Protein AF-G0QT60-F1 (afdb_monomer_lite)

Structure (mmCIF, N/CA/C/O backbone):
data_AF-G0QT60-F1
#
_entry.id   AF-G0QT60-F1
#
loop_
_atom_site.group_PDB
_atom_site.id
_atom_site.type_symbol
_atom_site.label_atom_id
_atom_site.label_alt_id
_atom_site.label_comp_id
_atom_site.label_asym_id
_atom_site.label_entity_id
_atom_site.label_seq_id
_atom_site.pdbx_PDB_ins_code
_atom_site.Cartn_x
_atom_site.Cartn_y
_atom_site.Cartn_z
_atom_site.occupancy
_atom_site.B_iso_or_equiv
_atom_site.auth_seq_id
_atom_site.auth_comp_id
_atom_site.auth_asym_id
_atom_site.auth_atom_id
_atom_site.pdbx_PDB_model_num
ATOM 1 N N . MET A 1 1 ? 8.037 16.407 -19.336 1.00 45.47 1 MET A N 1
ATOM 2 C CA . MET A 1 1 ? 6.597 16.489 -19.007 1.00 45.47 1 MET A CA 1
ATOM 3 C C . MET A 1 1 ? 6.502 17.221 -17.679 1.00 45.47 1 MET A C 1
ATOM 5 O O . MET A 1 1 ? 7.194 16.816 -16.759 1.00 45.47 1 MET A O 1
ATOM 9 N N . SER A 1 2 ? 5.823 18.368 -17.617 1.00 46.59 2 SER A N 1
ATOM 10 C CA . SER A 1 2 ? 5.835 19.247 -16.438 1.00 46.59 2 SER A CA 1
ATOM 11 C C . SER A 1 2 ? 5.099 18.597 -15.256 1.00 46.59 2 SER A C 1
ATOM 13 O O . SER A 1 2 ? 3.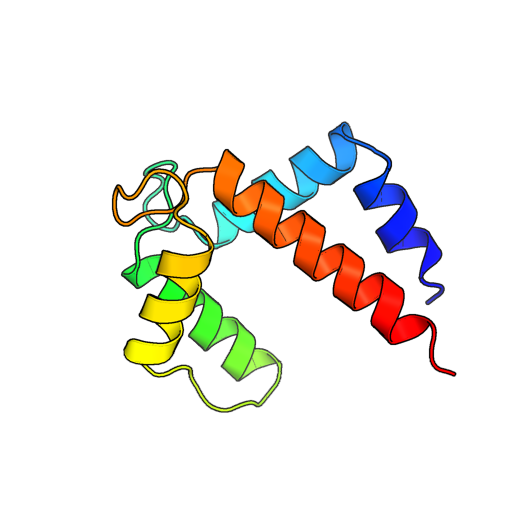985 18.104 -15.420 1.00 46.59 2 SER A O 1
ATOM 15 N N . GLY A 1 3 ? 5.683 18.646 -14.052 1.00 54.66 3 GLY A N 1
ATOM 16 C CA . GLY A 1 3 ? 5.121 18.100 -12.799 1.00 54.66 3 GLY A CA 1
ATOM 17 C C . GLY A 1 3 ? 3.769 18.691 -12.349 1.00 54.66 3 GLY A C 1
ATOM 18 O O . GLY A 1 3 ? 3.267 18.375 -11.275 1.00 54.66 3 GLY A O 1
ATOM 19 N N . GLN A 1 4 ? 3.140 19.531 -13.176 1.00 59.06 4 GLN A N 1
ATOM 20 C CA . GLN A 1 4 ? 1.787 20.057 -12.980 1.00 59.06 4 GLN A CA 1
ATOM 21 C C . GLN A 1 4 ? 0.716 18.956 -13.060 1.00 59.06 4 GLN A C 1
ATOM 23 O O . GLN A 1 4 ? -0.325 19.079 -12.422 1.00 59.06 4 GLN A O 1
ATOM 28 N N . GLY A 1 5 ? 0.968 17.866 -13.797 1.00 72.31 5 GLY A N 1
ATOM 29 C CA . GLY A 1 5 ? 0.026 16.746 -13.909 1.00 72.31 5 GLY A CA 1
ATOM 30 C C . GLY A 1 5 ? -0.224 16.032 -12.577 1.00 72.31 5 GLY A C 1
ATOM 31 O O . GLY A 1 5 ? -1.377 15.828 -12.209 1.00 72.31 5 GLY A O 1
ATOM 32 N N . ILE A 1 6 ? 0.842 15.723 -11.830 1.00 74.88 6 ILE A N 1
ATOM 33 C CA . ILE A 1 6 ? 0.760 14.994 -10.554 1.00 74.88 6 ILE A CA 1
ATOM 34 C C . ILE A 1 6 ? 0.103 15.858 -9.470 1.00 74.88 6 ILE A C 1
ATOM 36 O O . ILE A 1 6 ? -0.831 15.409 -8.811 1.00 74.88 6 ILE A O 1
ATOM 40 N N . LYS A 1 7 ? 0.486 17.139 -9.352 1.00 76.31 7 LYS A N 1
ATOM 41 C CA . LYS A 1 7 ? -0.159 18.073 -8.407 1.00 76.31 7 LYS A CA 1
ATOM 42 C C . LYS A 1 7 ? -1.657 18.251 -8.673 1.00 76.31 7 LYS A C 1
ATOM 44 O O . LYS A 1 7 ? -2.434 18.390 -7.736 1.00 76.31 7 LYS A O 1
ATOM 49 N N . ASN A 1 8 ? -2.079 18.223 -9.937 1.00 81.38 8 ASN A N 1
ATOM 50 C CA . ASN A 1 8 ? -3.498 18.292 -10.295 1.00 81.38 8 ASN A CA 1
ATOM 51 C C . ASN A 1 8 ? -4.275 17.016 -9.941 1.00 81.38 8 ASN A C 1
ATOM 53 O O . ASN A 1 8 ? -5.494 17.085 -9.814 1.00 81.38 8 ASN A O 1
ATOM 57 N N . ILE A 1 9 ? -3.601 15.869 -9.832 1.00 81.62 9 ILE A N 1
ATOM 58 C CA . ILE A 1 9 ? -4.208 14.611 -9.381 1.00 81.62 9 ILE A CA 1
ATOM 59 C C . ILE A 1 9 ? -4.354 14.637 -7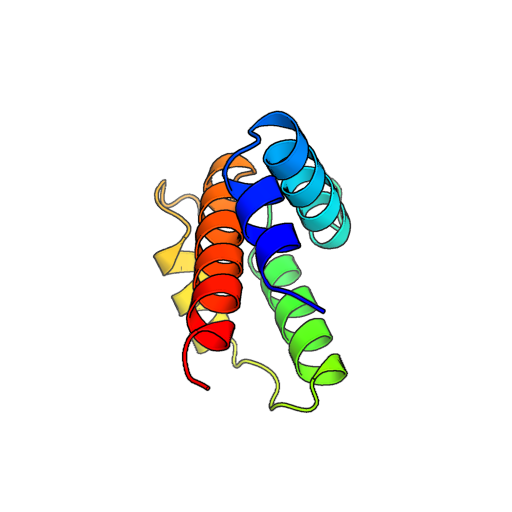.859 1.00 81.62 9 ILE A C 1
ATOM 61 O O . ILE A 1 9 ? -5.455 14.409 -7.378 1.00 81.62 9 ILE A O 1
ATOM 65 N N . ILE A 1 10 ? -3.294 14.996 -7.125 1.00 81.00 10 ILE A N 1
ATOM 66 C CA . ILE A 1 10 ? -3.303 15.060 -5.651 1.00 81.00 10 ILE A CA 1
ATOM 67 C C . ILE A 1 10 ? -4.365 16.052 -5.142 1.00 81.00 10 ILE A C 1
ATOM 69 O O . ILE A 1 10 ? -5.129 15.744 -4.234 1.00 81.00 10 ILE A O 1
ATOM 73 N N . ASN A 1 11 ? -4.489 17.226 -5.772 1.00 83.44 11 ASN A N 1
ATOM 74 C CA . ASN A 1 11 ? -5.471 18.240 -5.363 1.00 83.44 11 ASN A CA 1
ATOM 75 C C . ASN A 1 11 ? -6.927 17.909 -5.755 1.00 83.44 11 ASN A C 1
ATOM 77 O O . ASN A 1 11 ? -7.854 18.594 -5.317 1.00 83.44 11 ASN A O 1
ATOM 81 N N . ASP A 1 12 ? -7.152 16.894 -6.591 1.00 88.25 12 ASP A N 1
ATOM 82 C CA . ASP A 1 12 ? -8.475 16.484 -7.060 1.00 88.25 12 ASP A CA 1
ATOM 83 C C . ASP A 1 12 ? -8.843 15.132 -6.442 1.00 88.25 12 ASP A C 1
ATOM 85 O O . ASP A 1 12 ? -8.469 14.072 -6.945 1.00 88.25 12 ASP A O 1
ATOM 89 N N . LYS A 1 13 ? -9.645 15.173 -5.371 1.00 83.56 13 LYS A N 1
ATOM 90 C CA . LYS A 1 13 ? -10.087 13.976 -4.638 1.00 83.56 13 LYS A CA 1
ATOM 91 C C . LYS A 1 13 ? -10.697 12.899 -5.538 1.00 83.56 13 LYS A C 1
ATOM 93 O O . LYS A 1 13 ? -10.548 11.718 -5.244 1.00 83.56 13 LYS A O 1
ATOM 98 N N . GLN A 1 14 ? -11.392 13.267 -6.621 1.00 86.31 14 GLN A N 1
ATOM 99 C CA . GLN A 1 14 ? -11.985 12.273 -7.521 1.00 86.31 14 GLN A CA 1
ATOM 100 C C . GLN A 1 14 ? -10.935 11.609 -8.410 1.00 86.31 14 GLN A C 1
ATOM 102 O O . GLN A 1 14 ? -11.018 10.405 -8.656 1.00 86.31 14 GLN A O 1
ATOM 107 N N . LYS A 1 15 ? -9.956 12.372 -8.907 1.00 85.62 15 LYS A N 1
ATOM 108 C CA . LYS A 1 15 ? -8.854 11.805 -9.697 1.00 85.62 15 LYS A CA 1
ATOM 109 C C . LYS A 1 15 ? -7.939 10.955 -8.841 1.00 85.62 15 LYS A C 1
ATOM 111 O O . LYS A 1 15 ? -7.598 9.859 -9.265 1.00 85.62 15 LYS A O 1
ATOM 116 N N . LEU A 1 16 ? -7.598 11.440 -7.655 1.00 84.50 16 LEU A N 1
ATOM 117 C CA . LEU A 1 16 ? -6.800 10.713 -6.683 1.00 84.50 16 LEU A CA 1
ATOM 118 C C . LEU A 1 16 ? -7.454 9.381 -6.332 1.00 84.50 16 LEU A C 1
ATOM 120 O O . LEU A 1 16 ? -6.851 8.341 -6.557 1.00 84.50 16 LEU A O 1
ATOM 124 N N . LYS A 1 17 ? -8.739 9.404 -5.952 1.00 85.19 17 LYS A N 1
ATOM 125 C CA . LYS A 1 17 ? -9.510 8.185 -5.695 1.00 85.19 17 LYS A CA 1
ATOM 126 C C . LYS A 1 17 ? -9.478 7.216 -6.879 1.00 85.19 17 LYS A C 1
ATOM 128 O O . LYS A 1 17 ? -9.234 6.036 -6.680 1.00 85.19 17 LYS A O 1
ATOM 133 N N . LYS A 1 18 ? -9.668 7.692 -8.116 1.00 86.25 18 LYS A N 1
ATOM 134 C CA . LYS A 1 18 ? -9.592 6.830 -9.311 1.00 86.25 18 LYS A CA 1
ATOM 135 C C . LYS A 1 18 ? -8.206 6.227 -9.531 1.00 86.25 18 LYS A C 1
ATOM 137 O O . LYS A 1 18 ? -8.114 5.072 -9.939 1.00 86.25 18 LYS A O 1
ATOM 142 N N . VAL A 1 19 ? -7.146 7.006 -9.318 1.00 84.69 19 VAL A N 1
ATOM 143 C CA . VAL A 1 19 ? -5.762 6.530 -9.446 1.00 84.69 19 VAL A CA 1
ATOM 144 C C . VAL A 1 19 ? -5.487 5.469 -8.390 1.00 84.69 19 VAL A C 1
ATOM 146 O O . VAL A 1 19 ? -5.038 4.385 -8.747 1.00 84.69 19 VAL A O 1
ATOM 149 N N . THR A 1 20 ? -5.848 5.734 -7.136 1.00 84.12 20 THR A N 1
ATOM 150 C CA . THR A 1 20 ? -5.709 4.782 -6.036 1.00 84.12 20 THR A CA 1
ATOM 151 C C . THR A 1 20 ? -6.527 3.519 -6.278 1.00 84.12 20 THR A C 1
ATOM 153 O O . THR A 1 20 ? -5.974 2.439 -6.173 1.00 84.12 20 THR A O 1
ATOM 156 N N . GLU A 1 21 ? -7.795 3.613 -6.691 1.00 86.25 21 GLU A N 1
ATOM 157 C CA . GLU A 1 21 ? -8.627 2.443 -7.028 1.00 86.25 21 GLU A CA 1
ATOM 158 C C . GLU A 1 21 ? -8.029 1.606 -8.161 1.00 86.25 21 GLU A C 1
ATOM 160 O O . GLU A 1 21 ? -8.100 0.380 -8.138 1.00 86.25 21 GLU A O 1
ATOM 165 N N . THR A 1 22 ? -7.474 2.266 -9.180 1.00 86.06 22 THR A N 1
ATOM 166 C CA . THR A 1 22 ? -6.873 1.577 -10.328 1.00 86.06 22 THR A CA 1
ATOM 167 C C . THR A 1 22 ? -5.582 0.880 -9.924 1.00 86.06 22 THR A C 1
ATOM 169 O O . THR A 1 22 ? -5.369 -0.264 -10.313 1.00 86.06 22 THR A O 1
ATOM 172 N N . ALA A 1 23 ? -4.743 1.554 -9.136 1.00 83.75 23 ALA A N 1
ATOM 173 C CA . ALA A 1 23 ? -3.525 0.976 -8.593 1.00 83.75 23 ALA A CA 1
ATOM 174 C C . ALA A 1 23 ? -3.861 -0.187 -7.653 1.00 83.75 23 ALA A C 1
ATOM 176 O O . ALA A 1 23 ? -3.364 -1.281 -7.871 1.00 83.75 23 ALA A O 1
ATOM 177 N N . PHE A 1 24 ? -4.779 0.007 -6.704 1.00 85.31 24 PHE A N 1
ATOM 178 C CA . PHE A 1 24 ? -5.205 -1.009 -5.743 1.00 85.31 24 PHE A CA 1
ATOM 179 C C . PHE A 1 24 ? -5.688 -2.273 -6.451 1.00 85.31 24 PHE A C 1
ATOM 181 O O . PHE A 1 24 ? -5.175 -3.343 -6.181 1.00 85.31 24 PHE A O 1
ATOM 188 N N . LYS A 1 25 ? -6.571 -2.154 -7.451 1.00 85.00 25 LYS A N 1
ATOM 189 C CA . LYS A 1 25 ? -7.044 -3.304 -8.247 1.00 85.00 25 LYS A CA 1
ATOM 190 C C . LYS A 1 25 ? -5.966 -3.997 -9.078 1.00 85.00 25 LYS A C 1
ATOM 192 O O . LYS A 1 25 ? -6.190 -5.106 -9.546 1.00 85.00 25 LYS A O 1
ATOM 197 N N . ALA A 1 26 ? -4.855 -3.322 -9.359 1.00 81.75 26 ALA A N 1
ATOM 198 C CA . ALA A 1 26 ? -3.723 -3.939 -10.037 1.00 81.75 26 ALA A CA 1
ATOM 199 C C . ALA A 1 26 ? -2.824 -4.719 -9.063 1.00 81.75 26 ALA A C 1
ATOM 201 O O . ALA A 1 26 ? -2.059 -5.568 -9.517 1.00 81.75 26 ALA A O 1
ATOM 202 N N . VAL A 1 27 ? -2.907 -4.420 -7.760 1.00 80.88 27 VAL A N 1
ATOM 203 C CA . VAL A 1 27 ? -2.140 -5.071 -6.686 1.00 80.88 27 VAL A CA 1
ATOM 204 C C . VAL A 1 27 ? -2.961 -6.159 -5.978 1.00 80.88 27 VAL A C 1
ATOM 206 O O . VAL A 1 27 ? -2.411 -7.216 -5.707 1.00 80.88 27 VAL A O 1
ATOM 209 N N . ASP A 1 28 ? -4.250 -5.917 -5.724 1.00 84.69 28 ASP A N 1
ATOM 210 C CA . ASP A 1 28 ? -5.229 -6.850 -5.139 1.00 84.69 28 ASP A CA 1
ATOM 211 C C . ASP A 1 28 ? -5.585 -7.917 -6.184 1.00 84.69 28 ASP A C 1
ATOM 213 O O . ASP A 1 28 ? -6.470 -7.734 -7.029 1.00 84.69 28 ASP A O 1
ATOM 217 N N . ILE A 1 29 ? -4.801 -8.994 -6.201 1.00 79.81 29 ILE A N 1
ATOM 218 C CA . ILE A 1 29 ? -4.875 -10.051 -7.216 1.00 79.81 29 ILE A CA 1
ATOM 219 C C . ILE A 1 29 ? -6.048 -10.977 -6.907 1.00 79.81 29 ILE A C 1
ATOM 221 O O . ILE A 1 29 ? -6.681 -11.499 -7.834 1.00 79.81 29 ILE A O 1
ATOM 225 N N . ASP A 1 30 ? -6.322 -11.209 -5.624 1.00 83.69 30 ASP A N 1
ATOM 226 C CA . ASP A 1 30 ? -7.377 -12.118 -5.187 1.00 83.69 30 ASP A CA 1
ATOM 227 C C . ASP A 1 30 ? -8.758 -11.448 -5.058 1.00 83.69 30 ASP A C 1
ATOM 229 O O . ASP A 1 30 ? -9.780 -12.143 -5.030 1.00 83.69 30 ASP A O 1
ATOM 233 N N . GLY A 1 31 ? -8.808 -10.113 -5.095 1.00 83.88 31 GLY A N 1
ATOM 234 C CA . GLY A 1 31 ? -10.034 -9.327 -5.018 1.00 83.88 31 GLY A CA 1
ATOM 235 C C . GLY A 1 31 ? -10.620 -9.278 -3.609 1.00 83.88 31 GLY A C 1
ATOM 236 O O . GLY A 1 31 ? -11.836 -9.096 -3.466 1.00 83.88 31 GLY A O 1
ATOM 237 N N . SER A 1 32 ? -9.798 -9.483 -2.577 1.00 85.38 32 SER A N 1
ATOM 238 C CA . SER A 1 32 ? -10.209 -9.467 -1.172 1.00 85.38 32 SER A CA 1
ATOM 239 C C . SER A 1 32 ? -10.629 -8.076 -0.694 1.00 85.38 32 SER A C 1
ATOM 241 O O . SER A 1 32 ? -11.341 -7.961 0.310 1.00 85.38 32 SER A O 1
ATOM 243 N N . GLY A 1 33 ? -10.230 -7.018 -1.412 1.00 86.25 33 GLY A N 1
ATOM 244 C CA . GLY A 1 33 ? -10.403 -5.634 -0.975 1.00 86.25 33 GLY A CA 1
ATOM 245 C C . GLY A 1 33 ? -9.377 -5.199 0.073 1.00 86.25 33 GLY A C 1
ATOM 246 O O . GLY A 1 33 ? -9.523 -4.119 0.647 1.00 86.25 33 GLY A O 1
ATOM 247 N N . TYR A 1 34 ? -8.355 -6.020 0.309 1.00 88.81 34 TYR A N 1
ATOM 248 C CA . TYR A 1 34 ? -7.193 -5.734 1.140 1.00 88.81 34 TYR A CA 1
ATOM 249 C C . TYR A 1 34 ? -5.931 -6.089 0.357 1.00 88.81 34 TYR A C 1
ATOM 251 O O . TYR A 1 34 ? -5.994 -6.867 -0.584 1.00 88.81 34 TYR A O 1
ATOM 259 N N . LEU A 1 35 ? -4.791 -5.525 0.745 1.00 87.62 35 LEU A N 1
ATOM 260 C CA . LEU A 1 35 ? -3.498 -5.984 0.248 1.00 87.62 35 LEU A CA 1
ATOM 261 C C . LEU A 1 35 ? -2.806 -6.771 1.336 1.00 87.62 35 LEU A C 1
ATOM 263 O O . LEU A 1 35 ? -2.362 -6.213 2.345 1.00 87.62 35 LEU A O 1
ATOM 267 N N . GLU A 1 36 ? -2.714 -8.073 1.125 1.00 88.69 36 GLU A N 1
ATOM 268 C CA . GLU A 1 36 ? -1.945 -8.934 2.002 1.00 88.69 36 GLU A CA 1
ATOM 269 C C . GLU A 1 36 ? -0.446 -8.791 1.718 1.00 88.69 36 GLU A C 1
ATOM 271 O O . GLU A 1 36 ? -0.012 -8.413 0.625 1.00 88.69 36 GLU A O 1
ATOM 276 N N . LYS A 1 37 ? 0.383 -9.171 2.695 1.00 87.19 37 LYS A N 1
ATOM 277 C CA . LYS A 1 37 ? 1.848 -9.153 2.570 1.00 87.19 37 LYS A CA 1
ATOM 278 C C . LYS A 1 37 ? 2.355 -9.787 1.268 1.00 87.19 37 LYS A C 1
ATOM 280 O O . LYS A 1 37 ? 3.276 -9.266 0.646 1.00 87.19 37 LYS A O 1
ATOM 285 N N . ASN A 1 38 ? 1.764 -10.909 0.859 1.00 87.94 38 ASN A N 1
ATOM 286 C CA . ASN A 1 38 ? 2.186 -11.632 -0.341 1.00 87.94 38 ASN A CA 1
ATOM 287 C C . ASN A 1 38 ? 1.903 -10.830 -1.620 1.00 87.94 38 ASN A C 1
ATOM 289 O O . ASN A 1 38 ? 2.691 -10.873 -2.562 1.00 87.94 38 ASN A O 1
ATOM 293 N N . GLU A 1 39 ? 0.792 -10.097 -1.660 1.00 88.06 39 GLU A N 1
ATOM 294 C CA . GLU A 1 39 ? 0.407 -9.262 -2.800 1.00 88.06 39 GLU A CA 1
ATOM 295 C C . GLU A 1 39 ? 1.284 -8.012 -2.877 1.00 88.06 39 GLU A C 1
ATOM 297 O O . GLU A 1 39 ? 1.791 -7.668 -3.948 1.00 88.06 39 GLU A O 1
ATOM 302 N N . LEU A 1 40 ? 1.564 -7.400 -1.721 1.00 85.31 40 LEU A N 1
ATOM 303 C CA . LEU A 1 40 ? 2.532 -6.314 -1.604 1.00 85.31 40 LEU A CA 1
ATOM 304 C C . LEU A 1 40 ? 3.927 -6.754 -2.085 1.00 85.31 40 LEU A C 1
ATOM 306 O O . LEU A 1 40 ? 4.535 -6.067 -2.907 1.00 85.31 40 LEU A O 1
ATOM 310 N N . GLU A 1 41 ? 4.404 -7.926 -1.650 1.00 87.75 41 GLU A N 1
ATOM 311 C CA . GLU A 1 41 ? 5.683 -8.509 -2.085 1.00 87.75 41 GLU A CA 1
ATOM 312 C C . GLU A 1 41 ? 5.737 -8.668 -3.612 1.00 87.75 41 GLU A C 1
ATOM 314 O O . GLU A 1 41 ? 6.700 -8.230 -4.248 1.00 87.75 41 GLU A O 1
ATOM 319 N N . GLN A 1 42 ? 4.697 -9.248 -4.225 1.00 85.94 42 GLN A N 1
ATOM 320 C CA . GLN A 1 42 ? 4.649 -9.431 -5.681 1.00 85.94 42 GLN A CA 1
ATOM 321 C C . GLN A 1 42 ? 4.732 -8.102 -6.430 1.00 85.94 42 GLN A C 1
ATOM 323 O O . GLN A 1 42 ? 5.457 -7.990 -7.422 1.00 85.94 42 GLN A O 1
ATOM 328 N N . VAL A 1 43 ? 4.027 -7.077 -5.958 1.00 82.12 43 VAL A N 1
ATOM 329 C CA . VAL A 1 43 ? 4.039 -5.774 -6.621 1.00 82.12 43 VAL A CA 1
ATOM 330 C C . VAL A 1 43 ? 5.371 -5.069 -6.470 1.00 82.12 43 VAL A C 1
ATOM 332 O O . VAL A 1 43 ? 5.885 -4.548 -7.461 1.00 82.12 43 VAL A O 1
ATOM 335 N N . MET A 1 44 ? 5.985 -5.106 -5.292 1.00 82.94 44 MET A N 1
ATOM 336 C CA . MET A 1 44 ? 7.310 -4.520 -5.110 1.00 82.94 44 MET A CA 1
ATOM 337 C C . MET A 1 44 ? 8.370 -5.242 -5.961 1.00 82.94 44 MET A C 1
ATOM 339 O O . MET A 1 44 ? 9.232 -4.582 -6.537 1.00 82.94 44 MET A O 1
ATOM 343 N N . ILE A 1 45 ? 8.268 -6.567 -6.144 1.00 84.75 45 ILE A N 1
ATOM 344 C CA . ILE A 1 45 ? 9.122 -7.331 -7.074 1.00 84.75 45 ILE A CA 1
ATOM 345 C C . ILE A 1 45 ? 8.901 -6.905 -8.532 1.00 84.75 45 ILE A C 1
ATOM 347 O O . ILE A 1 45 ? 9.876 -6.758 -9.279 1.00 84.75 45 ILE A O 1
ATOM 351 N N . ASN A 1 46 ? 7.647 -6.719 -8.952 1.00 80.44 46 ASN A N 1
ATOM 352 C CA . ASN A 1 46 ? 7.318 -6.303 -10.318 1.00 80.44 46 ASN A CA 1
ATOM 353 C C . ASN A 1 46 ? 7.852 -4.897 -10.604 1.00 80.44 46 ASN A C 1
ATOM 355 O O . ASN A 1 46 ? 8.549 -4.698 -11.596 1.00 80.44 46 ASN A O 1
ATOM 359 N N . VAL A 1 47 ? 7.618 -3.953 -9.688 1.00 75.81 47 VAL A N 1
ATOM 360 C CA . VAL A 1 47 ? 8.150 -2.588 -9.785 1.00 75.81 47 VAL A CA 1
ATOM 361 C C . VAL A 1 47 ? 9.674 -2.609 -9.815 1.00 75.81 47 VAL A C 1
ATOM 363 O O . VAL A 1 47 ? 10.262 -1.974 -10.688 1.00 75.81 47 VAL A O 1
ATOM 366 N N . ALA A 1 48 ? 10.317 -3.367 -8.918 1.00 74.12 48 ALA A N 1
ATOM 367 C CA . ALA A 1 48 ? 11.771 -3.491 -8.878 1.00 74.12 48 ALA A CA 1
ATOM 368 C C . ALA A 1 48 ? 12.338 -4.019 -10.204 1.00 74.12 48 ALA A C 1
ATOM 370 O O . ALA A 1 48 ? 13.324 -3.490 -10.719 1.00 74.12 48 ALA A O 1
ATOM 371 N N . SER A 1 49 ? 11.673 -5.016 -10.793 1.00 80.38 49 SER A N 1
ATOM 372 C CA . SER A 1 49 ? 12.057 -5.599 -12.081 1.00 80.38 49 SER A CA 1
ATOM 373 C C . SER A 1 49 ? 11.895 -4.607 -13.238 1.00 80.38 49 SER A C 1
ATOM 375 O O . SER A 1 49 ? 12.786 -4.517 -14.083 1.00 80.38 49 SER A O 1
ATOM 377 N N . ASP A 1 50 ? 10.812 -3.826 -13.253 1.00 75.88 50 ASP A N 1
ATOM 378 C CA . ASP A 1 50 ? 10.532 -2.833 -14.298 1.00 75.88 50 ASP A CA 1
ATOM 379 C C . ASP A 1 50 ? 11.517 -1.656 -14.277 1.00 75.88 50 ASP A C 1
ATOM 381 O O . ASP A 1 50 ? 11.905 -1.146 -15.332 1.00 75.88 50 ASP A O 1
ATOM 385 N N . ILE A 1 51 ? 11.946 -1.226 -13.087 1.00 71.50 51 ILE A N 1
ATOM 386 C CA . ILE A 1 51 ? 12.903 -0.118 -12.928 1.00 71.50 51 ILE A CA 1
ATOM 387 C C . ILE A 1 51 ? 14.364 -0.590 -12.843 1.00 71.50 51 ILE A C 1
ATOM 389 O O . ILE A 1 51 ? 15.271 0.241 -12.797 1.00 71.50 51 ILE A O 1
ATOM 393 N N . GLY A 1 52 ? 14.601 -1.906 -12.854 1.00 81.50 52 GLY A N 1
ATOM 394 C CA . GLY A 1 52 ? 15.933 -2.511 -12.863 1.00 81.50 52 GLY A CA 1
ATOM 395 C C . GLY A 1 52 ? 16.694 -2.405 -11.538 1.00 81.50 52 GLY A C 1
ATOM 396 O O . GLY A 1 52 ? 17.917 -2.271 -11.559 1.00 81.50 52 GLY A O 1
ATOM 397 N N . VAL A 1 53 ? 15.994 -2.448 -10.401 1.00 81.94 53 VAL A N 1
ATOM 398 C CA . VAL A 1 53 ? 16.600 -2.487 -9.058 1.00 81.94 53 VAL A CA 1
ATOM 399 C C . VAL A 1 53 ? 16.490 -3.878 -8.433 1.00 81.94 53 VAL A C 1
ATOM 401 O O . VAL A 1 53 ? 15.814 -4.768 -8.952 1.00 81.94 53 VAL A O 1
ATOM 404 N N . GLU A 1 54 ? 17.207 -4.083 -7.329 1.00 87.44 54 GLU A N 1
ATOM 405 C CA . GLU A 1 54 ? 17.177 -5.341 -6.589 1.00 87.44 54 GLU A CA 1
ATOM 406 C C . GLU A 1 54 ? 15.776 -5.620 -6.031 1.00 87.44 54 GLU A C 1
ATOM 408 O O . GLU A 1 54 ? 15.037 -4.707 -5.662 1.00 87.44 54 GLU A O 1
ATOM 413 N N . LYS A 1 55 ? 15.397 -6.901 -6.018 1.00 85.94 55 LYS A N 1
ATOM 414 C CA . LYS A 1 55 ? 14.115 -7.325 -5.456 1.00 85.94 55 LYS A CA 1
ATOM 415 C C . LYS A 1 55 ? 14.125 -7.069 -3.949 1.00 85.94 55 LYS A C 1
ATOM 417 O O . LYS A 1 55 ? 15.138 -7.375 -3.321 1.00 85.94 55 LYS A O 1
ATOM 422 N N . PRO A 1 56 ? 13.013 -6.595 -3.375 1.00 86.12 56 PRO A N 1
ATOM 423 C CA . PRO A 1 56 ? 12.929 -6.411 -1.937 1.00 86.12 56 PRO A CA 1
ATOM 424 C C . PRO A 1 56 ? 13.072 -7.756 -1.216 1.00 86.12 56 PRO A C 1
ATOM 426 O O . PRO A 1 56 ? 12.611 -8.802 -1.687 1.00 86.12 56 PRO A O 1
ATOM 429 N N . THR A 1 57 ? 13.708 -7.715 -0.058 1.00 90.44 57 THR A N 1
ATOM 430 C CA . THR A 1 57 ? 13.731 -8.799 0.922 1.00 90.44 57 THR A CA 1
ATOM 431 C C . THR A 1 57 ? 12.400 -8.873 1.667 1.00 90.44 57 THR A C 1
ATOM 433 O O . THR A 1 57 ? 11.616 -7.924 1.686 1.00 90.44 57 THR A O 1
ATOM 436 N N . LYS A 1 58 ? 12.126 -10.009 2.313 1.00 87.69 58 LYS A N 1
ATOM 437 C CA . LYS A 1 58 ? 10.889 -10.173 3.093 1.00 87.69 58 LYS A CA 1
ATOM 438 C C . LYS A 1 58 ? 10.822 -9.202 4.262 1.00 87.69 58 LYS A C 1
ATOM 440 O O . LYS A 1 58 ? 9.737 -8.753 4.609 1.00 87.69 58 LYS A O 1
ATOM 445 N N . GLU A 1 59 ? 11.976 -8.904 4.843 1.00 89.19 59 GLU A N 1
ATOM 446 C CA . GLU A 1 59 ? 12.147 -7.941 5.917 1.00 89.19 59 GLU A CA 1
ATOM 447 C C . GLU A 1 59 ? 11.809 -6.521 5.443 1.00 89.19 59 GLU A C 1
ATOM 449 O O . GLU A 1 59 ? 11.060 -5.831 6.123 1.00 89.19 59 GLU A O 1
ATOM 454 N N . GLU A 1 60 ? 12.260 -6.110 4.253 1.00 87.19 60 GLU A N 1
ATOM 455 C CA . GLU A 1 60 ? 11.903 -4.801 3.676 1.00 87.19 60 GLU A CA 1
ATOM 456 C C . GLU A 1 60 ? 10.404 -4.698 3.359 1.00 87.19 60 GLU A C 1
ATOM 458 O O . GLU A 1 60 ? 9.791 -3.659 3.597 1.00 87.19 60 GLU A O 1
ATOM 463 N N . VAL A 1 61 ? 9.787 -5.778 2.863 1.00 87.38 61 VAL A N 1
ATOM 464 C CA . VAL A 1 61 ? 8.328 -5.816 2.657 1.00 87.38 61 VAL A CA 1
ATOM 465 C C . VAL A 1 61 ? 7.586 -5.710 3.993 1.00 87.38 61 VAL A C 1
ATOM 467 O O . VAL A 1 61 ? 6.586 -5.001 4.073 1.00 87.38 61 VAL A O 1
ATOM 470 N N . ASP A 1 62 ? 8.066 -6.384 5.043 1.00 87.50 62 ASP A N 1
ATOM 471 C CA . ASP A 1 62 ? 7.487 -6.300 6.391 1.00 87.50 62 ASP A CA 1
ATOM 472 C C . ASP A 1 62 ? 7.606 -4.902 6.995 1.00 87.50 62 ASP A C 1
ATOM 474 O O . ASP A 1 62 ? 6.666 -4.432 7.634 1.00 87.50 62 ASP A O 1
ATOM 478 N N . GLU A 1 63 ? 8.746 -4.236 6.811 1.00 88.06 63 GLU A N 1
ATOM 479 C CA . GLU A 1 63 ? 8.941 -2.864 7.278 1.00 88.06 63 GLU A CA 1
ATOM 480 C C . GLU A 1 63 ? 7.968 -1.913 6.585 1.00 88.06 63 GLU A C 1
ATOM 482 O O . GLU A 1 63 ? 7.264 -1.173 7.270 1.00 88.06 63 GLU A O 1
ATOM 487 N N . VAL A 1 64 ? 7.837 -2.007 5.258 1.00 84.19 64 VAL A N 1
ATOM 488 C CA . VAL A 1 64 ? 6.880 -1.185 4.506 1.00 84.19 64 VAL A CA 1
ATOM 489 C C . VAL A 1 64 ? 5.440 -1.490 4.908 1.00 84.19 64 VAL A C 1
ATOM 491 O O . VAL A 1 64 ? 4.664 -0.563 5.117 1.00 84.19 64 VAL A O 1
ATOM 494 N N . LEU A 1 65 ? 5.071 -2.763 5.066 1.00 85.88 65 LEU A N 1
ATOM 495 C CA . LEU A 1 65 ? 3.732 -3.131 5.525 1.00 85.88 65 LEU A CA 1
ATOM 496 C C . LEU A 1 65 ? 3.442 -2.516 6.896 1.00 85.88 65 LEU A C 1
ATOM 498 O O . LEU A 1 65 ? 2.405 -1.894 7.081 1.00 85.88 65 LEU A O 1
ATOM 502 N N . LYS A 1 66 ? 4.377 -2.635 7.839 1.00 87.31 66 LYS A N 1
ATOM 503 C CA . LYS A 1 66 ? 4.229 -2.125 9.204 1.00 87.31 66 LYS A CA 1
ATOM 504 C C . LYS A 1 66 ? 4.180 -0.598 9.280 1.00 87.31 66 LYS A C 1
ATOM 506 O O . LYS A 1 66 ? 3.557 -0.061 10.190 1.00 87.31 66 LYS A O 1
ATOM 511 N N . GLU A 1 67 ? 4.866 0.101 8.381 1.00 85.12 67 GLU A N 1
ATOM 512 C CA . GLU A 1 67 ? 4.797 1.564 8.304 1.00 85.12 67 GLU A CA 1
ATOM 513 C C . GLU A 1 67 ? 3.433 2.067 7.814 1.00 85.12 67 GLU A C 1
ATOM 515 O O . GLU A 1 67 ? 3.063 3.201 8.114 1.00 85.12 67 GLU A O 1
ATOM 520 N N . LEU A 1 68 ? 2.695 1.239 7.074 1.00 81.62 68 LEU A N 1
ATOM 521 C CA . LEU A 1 68 ? 1.452 1.622 6.403 1.00 81.62 68 LEU A CA 1
ATOM 522 C C . LEU A 1 68 ? 0.195 1.041 7.052 1.00 81.62 68 LEU A C 1
ATOM 524 O O . LEU A 1 68 ? -0.871 1.641 6.950 1.00 81.62 68 LEU A O 1
ATOM 528 N N . ASP A 1 69 ? 0.320 -0.115 7.697 1.00 86.88 69 ASP A N 1
ATOM 529 C CA . ASP A 1 69 ? -0.727 -0.776 8.469 1.00 86.88 69 ASP A CA 1
ATOM 530 C C . ASP A 1 69 ? -0.917 -0.047 9.811 1.00 86.88 69 ASP A C 1
ATOM 532 O O . ASP A 1 69 ? -0.402 -0.448 10.859 1.00 86.88 69 ASP A O 1
ATOM 536 N N . GLU A 1 70 ? -1.623 1.087 9.770 1.00 85.19 70 GLU A N 1
ATOM 537 C CA . GLU A 1 70 ? -1.916 1.900 10.955 1.00 85.19 70 GLU A CA 1
ATOM 538 C C . GLU A 1 70 ? -2.839 1.168 11.934 1.00 85.19 70 GLU A C 1
ATOM 540 O O . GLU A 1 70 ? -2.781 1.396 13.149 1.00 85.19 70 GLU A O 1
ATOM 545 N N . ASN A 1 71 ? -3.717 0.311 11.408 1.00 86.19 71 ASN A N 1
ATOM 546 C CA . ASN A 1 71 ? -4.707 -0.403 12.201 1.00 86.19 71 ASN A CA 1
ATOM 547 C C . ASN A 1 71 ? -4.148 -1.700 12.839 1.00 86.19 71 ASN A C 1
ATOM 549 O O . ASN A 1 71 ? -4.680 -2.158 13.857 1.00 86.19 71 ASN A O 1
ATOM 553 N N . GLY A 1 72 ? -3.039 -2.228 12.312 1.00 86.12 72 GLY A N 1
ATOM 554 C CA . GLY A 1 72 ? -2.292 -3.368 12.837 1.00 86.12 72 GLY A CA 1
ATOM 555 C C . GLY A 1 72 ? -2.903 -4.735 12.521 1.00 86.12 72 GLY A C 1
ATOM 556 O O . GLY A 1 72 ? -2.682 -5.677 13.292 1.00 86.12 72 GLY A O 1
ATOM 557 N N . ASP A 1 73 ? -3.706 -4.861 11.461 1.00 88.25 73 ASP A N 1
ATOM 558 C CA . ASP A 1 73 ? -4.354 -6.119 11.069 1.00 88.25 73 ASP A CA 1
ATOM 559 C C . ASP A 1 73 ? -3.515 -6.986 10.115 1.00 88.25 73 ASP A C 1
ATOM 561 O O . ASP A 1 73 ? -3.921 -8.103 9.772 1.00 88.25 73 ASP A O 1
ATOM 565 N N . GLY A 1 74 ? -2.309 -6.531 9.766 1.00 87.25 74 GLY A N 1
ATOM 566 C CA . GLY A 1 74 ? -1.339 -7.244 8.939 1.00 87.25 74 GLY A CA 1
ATOM 567 C C . GLY A 1 74 ? -1.639 -7.182 7.444 1.00 87.25 74 GLY A C 1
ATOM 568 O O . GLY A 1 74 ? -1.095 -7.990 6.683 1.00 87.25 74 GLY A O 1
ATOM 569 N N . LYS A 1 75 ? -2.510 -6.266 7.018 1.00 89.44 75 LYS A N 1
ATOM 570 C CA . LYS A 1 75 ? -2.905 -6.046 5.62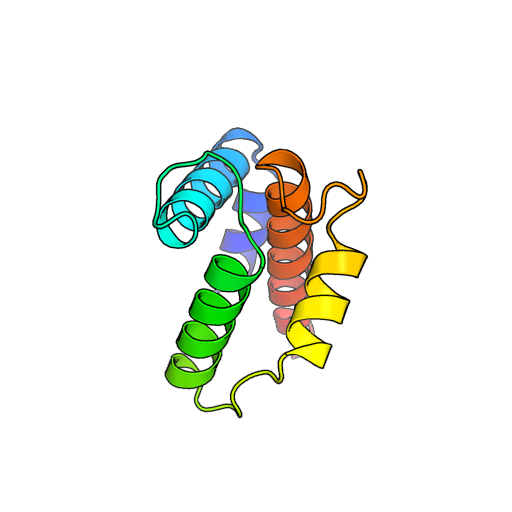4 1.00 89.44 75 LYS A CA 1
ATOM 571 C C . LYS A 1 75 ? -3.178 -4.559 5.404 1.00 89.44 75 LYS A C 1
ATOM 573 O O . LYS A 1 75 ? -3.385 -3.815 6.347 1.00 89.44 75 LYS A O 1
ATOM 578 N N . LEU A 1 76 ? -3.170 -4.111 4.151 1.00 89.31 76 LEU A N 1
ATOM 579 C CA . LEU A 1 76 ? -3.503 -2.720 3.840 1.00 89.31 76 LEU A CA 1
ATOM 580 C C . LEU A 1 76 ? -4.937 -2.621 3.354 1.00 89.31 76 LEU A C 1
ATOM 582 O O . LEU A 1 76 ? -5.320 -3.225 2.349 1.00 89.31 76 LEU A O 1
ATOM 586 N N . SER A 1 77 ? -5.726 -1.823 4.056 1.00 90.12 77 SER A N 1
ATOM 587 C CA . SER A 1 77 ? -7.013 -1.347 3.569 1.00 90.12 77 SER A CA 1
ATOM 588 C C . SER A 1 77 ? -6.841 -0.395 2.381 1.00 90.12 77 SER A C 1
ATOM 590 O O . SER A 1 77 ? -5.766 0.151 2.112 1.00 90.12 77 SER A O 1
ATOM 592 N N . MET A 1 78 ? -7.935 -0.162 1.658 1.00 86.62 78 MET A N 1
ATOM 593 C CA . MET A 1 78 ? -7.962 0.819 0.575 1.00 86.62 78 MET A CA 1
ATOM 594 C C . MET A 1 78 ? -7.607 2.229 1.076 1.00 86.62 78 MET A C 1
ATOM 596 O O . MET A 1 78 ? -6.959 2.994 0.360 1.00 86.62 78 MET A O 1
ATOM 600 N N . GLU A 1 79 ? -8.017 2.568 2.298 1.00 87.38 79 GLU A N 1
ATOM 601 C CA . GLU A 1 79 ? -7.717 3.837 2.955 1.00 87.38 79 GLU A CA 1
ATOM 602 C C . GLU A 1 79 ? -6.217 3.991 3.247 1.00 87.38 79 GLU A C 1
ATOM 604 O O . GLU A 1 79 ? -5.633 5.011 2.880 1.00 87.38 79 GLU A O 1
ATOM 609 N N . GLU A 1 80 ? -5.576 2.972 3.825 1.00 87.38 80 GLU A N 1
ATOM 610 C CA . GLU A 1 80 ? -4.127 2.971 4.105 1.00 87.38 80 GLU A CA 1
ATOM 611 C C . GLU A 1 80 ? -3.309 3.022 2.808 1.00 87.38 80 GLU A C 1
ATOM 613 O O . GLU A 1 80 ? -2.361 3.802 2.673 1.00 87.38 80 GLU A O 1
ATOM 618 N N . PHE A 1 81 ? -3.733 2.275 1.787 1.00 84.50 81 PHE A N 1
ATOM 619 C CA . PHE A 1 81 ? -3.103 2.324 0.471 1.00 84.50 81 PHE A CA 1
ATOM 620 C C . PHE A 1 81 ? -3.262 3.691 -0.214 1.00 84.50 81 PHE A C 1
ATOM 622 O O . PHE A 1 81 ? -2.366 4.136 -0.937 1.00 84.50 81 PHE A O 1
ATOM 629 N N . GLN A 1 82 ? -4.375 4.398 0.011 1.00 85.44 82 GLN A N 1
ATOM 630 C CA . GLN A 1 82 ? -4.553 5.752 -0.514 1.00 85.44 82 GLN A CA 1
ATOM 631 C C . GLN A 1 82 ? -3.502 6.710 0.043 1.00 85.44 82 GLN A C 1
ATOM 633 O O . GLN A 1 82 ? -2.917 7.472 -0.730 1.00 85.44 82 GLN A O 1
ATOM 638 N N . VAL A 1 83 ? -3.235 6.638 1.349 1.00 83.94 83 VAL A N 1
ATOM 639 C CA . VAL A 1 83 ? -2.221 7.468 2.011 1.00 83.94 83 VAL A CA 1
ATOM 640 C C . VAL A 1 83 ? -0.831 7.188 1.433 1.00 83.94 83 VAL A C 1
ATOM 642 O O . VAL A 1 83 ? -0.101 8.133 1.130 1.00 83.94 83 VAL A O 1
ATOM 645 N N . LEU A 1 84 ? -0.486 5.918 1.181 1.00 80.56 84 LEU A N 1
ATOM 646 C CA . LEU A 1 84 ? 0.762 5.563 0.491 1.00 80.56 84 LEU A CA 1
ATOM 647 C C . LEU A 1 84 ? 0.854 6.229 -0.889 1.00 80.56 84 LEU A 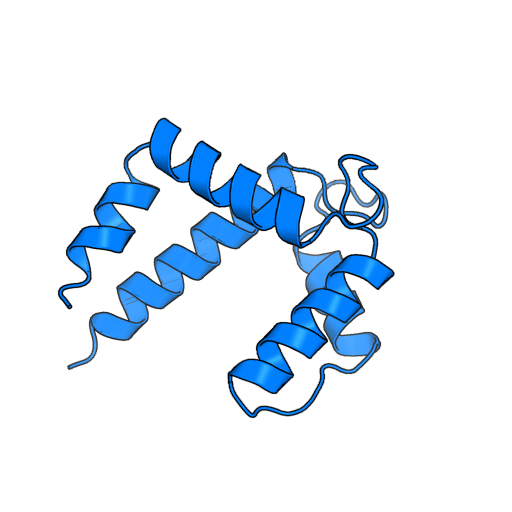C 1
ATOM 649 O O . LEU A 1 84 ? 1.852 6.881 -1.203 1.00 80.56 84 LEU A O 1
ATOM 653 N N . ILE A 1 85 ? -0.173 6.071 -1.727 1.00 82.12 85 ILE A N 1
ATOM 654 C CA . ILE A 1 85 ? -0.164 6.620 -3.089 1.00 82.12 85 ILE A CA 1
ATOM 655 C C . ILE A 1 85 ? -0.050 8.147 -3.062 1.00 82.12 85 ILE A C 1
ATOM 657 O O . ILE A 1 85 ? 0.693 8.713 -3.863 1.00 82.12 85 ILE A O 1
ATOM 661 N N . GLU A 1 86 ? -0.724 8.817 -2.128 1.00 83.00 86 GLU A N 1
ATOM 662 C CA . GLU A 1 86 ? -0.585 10.260 -1.914 1.00 83.00 86 GLU A CA 1
ATOM 663 C C . GLU A 1 86 ? 0.870 10.651 -1.626 1.00 83.00 86 GLU A C 1
ATOM 665 O O . GLU A 1 86 ? 1.429 11.488 -2.340 1.00 83.00 86 GLU A O 1
ATOM 670 N N . GLN A 1 87 ? 1.521 9.987 -0.667 1.00 78.69 87 GLN A N 1
ATOM 671 C CA . GLN A 1 87 ? 2.912 10.271 -0.301 1.00 78.69 87 GLN A CA 1
ATOM 672 C C . GLN A 1 87 ? 3.892 9.993 -1.450 1.00 78.69 87 GLN A C 1
ATOM 674 O O . GLN A 1 87 ? 4.773 10.809 -1.728 1.00 78.69 87 GLN A O 1
ATOM 679 N N . VAL A 1 88 ? 3.734 8.876 -2.165 1.00 78.88 88 VAL A N 1
ATOM 680 C CA . VAL A 1 88 ? 4.592 8.520 -3.310 1.00 78.88 88 VAL A CA 1
ATOM 681 C C . VAL A 1 88 ? 4.443 9.541 -4.441 1.00 78.88 88 VAL A C 1
ATOM 683 O O . VAL A 1 88 ? 5.440 9.990 -5.013 1.00 78.88 88 VAL A O 1
ATOM 686 N N . LEU A 1 89 ? 3.213 9.962 -4.749 1.00 78.06 89 LEU A N 1
ATOM 687 C CA . LEU A 1 89 ? 2.956 10.986 -5.763 1.00 78.06 89 LEU A CA 1
ATOM 688 C C . LEU A 1 89 ? 3.521 12.353 -5.346 1.00 78.06 89 LEU A C 1
ATOM 690 O O . LEU A 1 89 ? 4.075 13.071 -6.185 1.00 78.06 89 LEU A O 1
ATOM 694 N N . GLU A 1 90 ? 3.443 12.712 -4.064 1.00 77.50 90 GLU A N 1
ATOM 695 C CA . GLU A 1 90 ? 4.077 13.921 -3.529 1.00 77.50 90 GLU A CA 1
ATOM 696 C C . GLU A 1 90 ? 5.603 13.866 -3.640 1.00 77.50 90 GLU A C 1
ATOM 698 O O . GLU A 1 90 ? 6.218 14.829 -4.114 1.00 77.50 90 GLU A O 1
ATOM 703 N N . MET A 1 91 ? 6.220 12.731 -3.299 1.00 72.56 91 MET A N 1
ATOM 704 C CA . MET A 1 91 ? 7.659 12.515 -3.468 1.00 72.56 91 MET A CA 1
ATOM 705 C C . MET A 1 91 ? 8.074 12.641 -4.937 1.00 72.56 91 MET A C 1
ATOM 707 O O . MET A 1 91 ? 9.038 13.344 -5.236 1.00 72.56 91 MET A O 1
ATOM 711 N N . MET A 1 92 ? 7.321 12.053 -5.873 1.00 70.75 92 MET A N 1
ATOM 712 C CA . MET A 1 92 ? 7.582 12.180 -7.314 1.00 70.75 92 MET A CA 1
ATOM 713 C C . MET A 1 92 ? 7.424 13.622 -7.817 1.00 70.75 92 MET A C 1
ATOM 715 O O . MET A 1 92 ? 8.205 14.080 -8.654 1.00 70.75 92 MET A O 1
ATOM 719 N N . SER A 1 93 ? 6.446 14.366 -7.292 1.00 72.12 93 SER A N 1
ATOM 720 C CA . SER A 1 93 ? 6.272 15.795 -7.574 1.00 72.12 93 SER A CA 1
ATOM 721 C C . SER A 1 93 ? 7.453 16.627 -7.050 1.00 72.12 93 SER A C 1
ATOM 723 O O . SER A 1 93 ? 7.921 17.540 -7.735 1.00 72.12 93 SER A O 1
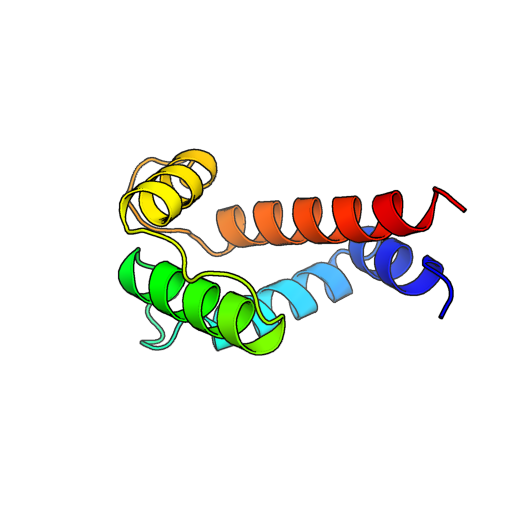ATOM 725 N N . ASN A 1 94 ? 7.959 16.310 -5.856 1.00 66.44 94 ASN A N 1
ATOM 726 C CA . ASN A 1 94 ? 9.042 17.051 -5.204 1.00 66.44 94 ASN A CA 1
ATOM 727 C C . ASN A 1 94 ? 10.428 16.686 -5.763 1.00 66.44 94 ASN A C 1
ATOM 729 O O . ASN A 1 94 ? 11.288 17.559 -5.879 1.00 66.44 94 ASN A O 1
ATOM 733 N N . ALA A 1 95 ? 10.627 15.442 -6.206 1.00 62.34 95 ALA A N 1
ATOM 734 C CA . ALA A 1 95 ? 11.848 14.986 -6.874 1.00 62.34 95 ALA A CA 1
ATOM 735 C C . ALA A 1 95 ? 12.072 15.677 -8.233 1.00 62.34 95 ALA A C 1
ATOM 737 O O . ALA A 1 95 ? 13.209 15.841 -8.671 1.00 62.34 95 ALA A O 1
ATOM 738 N N . GLN A 1 96 ? 11.004 16.151 -8.886 1.00 53.94 96 GLN A N 1
ATOM 739 C CA . GLN A 1 96 ? 11.092 16.942 -10.120 1.00 53.94 96 GLN A CA 1
ATOM 740 C C . GLN A 1 96 ? 11.367 18.440 -9.882 1.00 53.94 96 GLN A C 1
ATOM 742 O O . GLN A 1 96 ? 11.512 19.187 -10.849 1.00 53.94 96 GLN A O 1
ATOM 747 N N . GLY A 1 97 ? 11.449 18.883 -8.621 1.00 50.94 97 GLY A N 1
ATOM 748 C CA . GLY A 1 97 ? 11.731 20.269 -8.227 1.00 50.94 97 GLY A CA 1
ATOM 749 C C . GLY A 1 97 ? 13.209 20.600 -7.987 1.00 50.94 97 GLY A C 1
ATOM 750 O O . GLY A 1 97 ? 13.517 21.753 -7.701 1.00 50.94 97 GLY A O 1
ATOM 751 N N . GLN A 1 98 ? 14.122 19.628 -8.101 1.00 39.72 98 GLN A N 1
ATOM 752 C CA . GLN A 1 98 ? 15.573 19.846 -8.023 1.00 39.72 98 GLN A CA 1
ATOM 753 C C . GLN A 1 98 ? 16.227 19.720 -9.407 1.00 39.72 98 GLN A C 1
ATOM 755 O O . GLN A 1 98 ? 17.000 18.799 -9.663 1.00 39.72 98 GLN A O 1
ATOM 760 N N . LYS A 1 99 ? 15.900 20.638 -10.318 1.00 38.09 99 LYS A N 1
ATOM 761 C CA . LYS A 1 99 ? 16.755 21.005 -11.455 1.00 38.09 99 LYS A CA 1
ATOM 762 C C . LYS A 1 99 ? 16.625 22.490 -11.742 1.00 38.09 99 LYS A C 1
ATOM 764 O O . LYS A 1 99 ? 15.477 22.981 -11.723 1.00 38.09 99 LYS A O 1
#

Radius of gyration: 14.14 Å; chains: 1; bounding box: 29×33×32 Å

Sequence (99 aa):
MSGQGIKNIINDKQKLKKVTETAFKAVDIDGSGYLEKNELEQVMINVASDIGVEKPTKEEVDEVLKELDENGDGKLSMEEFQVLIEQVLEMMSNAQGQK

InterPro domains:
  IPR002048 EF-hand domain [PF13499] (21-82)
  IPR002048 EF-hand domain [PS50222] (15-50)
  IPR002048 EF-hand domain [PS50222] (56-91)
  IPR002048 EF-hand domain [SM00054] (19-47)
  IPR002048 EF-hand domain [SM00054] (60-88)
  IPR002048 EF-hand domain [cd00051] (23-85)
  IPR011992 EF-hand domain pair [SSF47473] (17-93)
  IPR018247 EF-Hand 1, calcium-binding site [PS00018] (28-40)
  IPR018247 EF-Hand 1, calcium-binding site [PS00018] (69-81)

Secondary structure (DSSP, 8-state):
--THHHHHHHT-HHHHHHHHHHHHHHH-SS--SSEEHHHHHHHHHHHHHHHT-PPPPHHHHHHHHHHH-SS-SSEE-HHHHHHHHHHHHHHHHHHTT--

pLDDT: mean 80.48, std 10.95, range [38.09, 90.44]

Organism: Ichthyophthirius multifiliis (NCBI:txid5932)

Foldseek 3Di:
DALPVLVVQLVDPVSLLVVLVVVVVVQCPVPPQKHALVSLQVVQQVVCVVVVHDRDDSVRS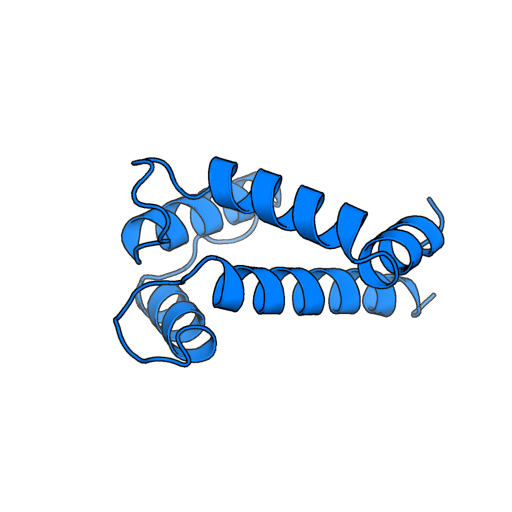QVVQVVQPPVPPRIGHSVSSSVVSSVVSVVVSVVVVPD